Protein 1W2L (pdb70)

Secondary structure (DSSP, 8-state):
--HHHHHHHHHHHTSGGGT--SSS--SSS--STT-TT-EEEBTTS-EEE--HHHHHHHHHSTTSS-BTTS-S---GGGGG--HHHHHHHHHHHHT--

CATH classification: 1.10.760.10

InterPro domains:
  IPR001505 Copper centre Cu(A) [PS00078] (147-195)
  IPR002429 Cytochrome c oxidase subunit II-like C-terminal [PF00116] (126-196)
  IPR002429 Cytochrome c oxidase subunit II-like C-terminal [PS50857] (102-213)
  IPR008972 Cupredoxin [G3DSA:2.60.40.420] (101-215)
  IPR008972 Cupredoxin [SSF49503] (97-255)
  IPR009056 Cytochrome c-like domain [PF00034] (223-315)
  IPR009056 Cytochrome c-like domain [PS51007] (221-316)
  IPR011759 Cytochrome C oxidase subunit II, transmembrane domain [PF02790] (12-92)
  IPR011759 Cytochrome C oxidase subunit II, transmembrane domain [PS50999] (1-101)
  IPR014222 Cytochrome c oxidase, subunit II [TIGR02866] (17-212)
  IPR036257 Cytochrome C oxidase subunit II, transmembrane domain superfamily [G3DSA:1.10.287.90] (8-100)
  IPR036257 Cytochrome C oxidase subunit II, transmembrane domain superf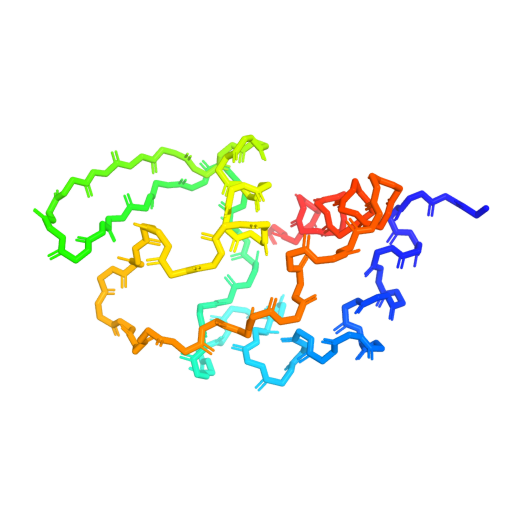amily [SSF81464] (11-98)
  IPR036909 Cytochrome c-like domain superfamily [G3DSA:1.10.760.10] (218-316)
  IPR036909 Cytochrome c-like domain superfamily [SSF46626] (222-315)
  IPR045187 Cytochrome c/quinol oxidase subunit II [PTHR22888] (11-217)

Solvent-accessible surface area: 5481 Å² total; per-residue (Å²): 92,93,71,32,95,22,0,23,123,6,20,149,126,75,44,16,105,61,40,26,11,73,102,47,50,142,78,77,8,26,19,16,108,28,20,73,53,34,92,44,43,1,117,104,50,78,84,30,77,0,61,80,109,23,4,86,41,32,18,35,101,34,33,62,102,17,24,100,61,40,73,91,89,70,56,84,74,24,60,100,17,54,111,128,44,1,39,0,7,4,47,17,6,59,110,25,121

Radius of gyration: 12.42 Å; Cα contacts (8 Å, |Δi|>4): 153; chains: 1; bounding box: 28×26×28 Å

Nearest PDB structures (foldseek):
  1w2l-assembly1_A  TM=1.010E+00  e=3.923E-21  Rhodothermus marinus
  3m97-assembly1_X  TM=7.793E-01  e=5.210E-05  Paracoccus denitrificans
  1ql3-assembly1_A  TM=7.850E-01  e=1.586E-04  Paracoccus denitrificans
  8gth-assembly5_F  TM=6.843E-01  e=1.568E-03  Roseiflexus castenholzii DSM 13941

Organism: Rhodothermus marinus (NCBI:txid29549)

Sequence (97 aa):
MPLAELGARLYREKACFSCHSIDGSRLVGPSFKGLYGSTRTFEDGTTAVADENYLRESILQPGAKVVQGYPNVMPASYASLSEREVAALIEFIKQQQ

Structure (mmCIF, N/CA/C/O backbone):
data_1W2L
#
_entry.id   1W2L
#
_cell.length_a   54.049
_cell.length_b   54.049
_cell.length_c   91.347
_cell.angle_alpha   90.00
_cell.angle_beta   90.00
_cell.angle_gamma   90.00
#
_symmetry.space_group_name_H-M   'P 41 21 2'
#
loop_
_entity.id
_entity.type
_entity.pdbx_description
1 polymer 'CYTOCHROME OXIDASE SUBUNIT II'
2 non-polymer 'HEME C'
3 non-polymer 2-AMINO-2-HYDROXYMETHYL-PROPANE-1,3-DIOL
4 non-polymer 'ACETATE ION'
5 water water
#
loop_
_atom_site.group_PDB
_atom_site.id
_atom_site.type_symbol
_atom_site.label_atom_id
_atom_site.label_alt_id
_atom_site.label_comp_id
_atom_site.label_asym_id
_atom_site.label_entity_id
_atom_site.label_seq_id
_atom_site.pdbx_PDB_ins_code
_atom_site.Cartn_x
_atom_site.Cartn_y
_atom_site.Cartn_z
_atom_site.occupancy
_atom_site.B_iso_or_equiv
_atom_site.auth_seq_id
_atom_site.auth_comp_id
_atom_site.auth_asym_id
_atom_site.auth_atom_id
_atom_site.pdbx_PDB_model_num
ATOM 1 N N . MET A 1 3 ? 13.218 26.341 19.666 1.00 48.23 3 MET A N 1
ATOM 2 C CA . MET A 1 3 ? 12.121 27.031 20.343 1.00 40.98 3 MET A CA 1
ATOM 3 C C . MET A 1 3 ? 12.038 26.542 21.802 1.00 31.67 3 MET A C 1
ATOM 4 O O . MET A 1 3 ? 12.137 25.335 21.992 1.00 33.43 3 MET A O 1
ATOM 9 N N . PRO A 1 4 ? 11.885 27.457 22.759 1.00 33.61 4 PRO A N 1
ATOM 10 C CA . PRO A 1 4 ? 11.736 27.102 24.175 1.00 30.66 4 PRO A CA 1
ATOM 11 C C . PRO A 1 4 ? 10.585 26.166 24.467 1.00 29.13 4 PRO A C 1
ATOM 12 O O . PRO A 1 4 ? 9.526 26.225 23.858 1.00 28.05 4 PRO A O 1
ATOM 16 N N . LEU A 1 5 ? 10.759 25.271 25.420 1.00 25.98 5 LEU A N 1
ATOM 17 C CA . LEU A 1 5 ? 9.791 24.200 25.620 1.00 22.21 5 LEU A CA 1
ATOM 18 C C . LEU A 1 5 ? 8.435 24.727 25.985 1.00 20.31 5 LEU A C 1
ATOM 19 O O . LEU A 1 5 ? 7.472 24.177 25.503 1.00 19.82 5 LEU A O 1
ATOM 24 N N . ALA A 1 6 ? 8.247 25.718 26.835 1.00 22.76 6 ALA A N 1
ATOM 25 C CA . ALA A 1 6 ? 6.928 26.189 27.225 1.00 22.61 6 ALA A CA 1
ATOM 26 C C . ALA A 1 6 ? 6.176 26.661 25.987 1.00 24.25 6 ALA A C 1
ATOM 27 O O . ALA A 1 6 ? 4.972 26.462 25.843 1.00 23.44 6 ALA A O 1
ATOM 29 N N . GLU A 1 7 ? 6.893 27.303 25.068 1.00 24.11 7 GLU A N 1
ATOM 30 C CA . GLU A 1 7 ? 6.285 27.898 23.884 1.00 24.87 7 GLU A CA 1
ATOM 31 C C . GLU A 1 7 ? 5.854 26.789 22.943 1.00 22.14 7 GLU A C 1
ATOM 32 O O . 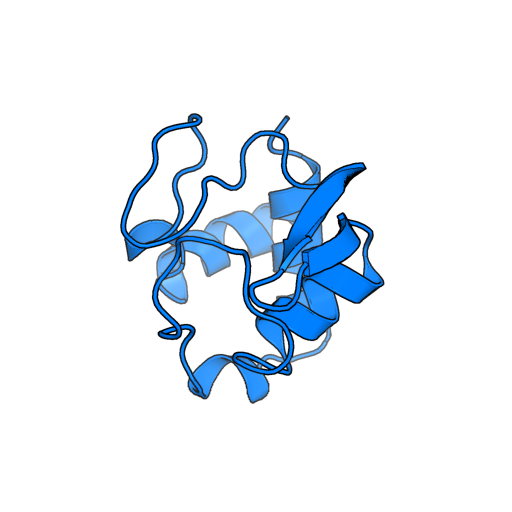GLU A 1 7 ? 4.765 26.781 22.340 1.00 21.58 7 GLU A O 1
ATOM 38 N N . LEU A 1 8 ? 6.749 25.797 22.779 1.00 20.53 8 LEU A N 1
ATOM 39 C CA . LEU A 1 8 ? 6.367 24.660 21.919 1.00 19.01 8 LEU A CA 1
ATOM 40 C C . LEU A 1 8 ? 5.189 23.946 22.578 1.00 15.83 8 LEU A C 1
ATOM 41 O O . LEU A 1 8 ? 4.275 23.489 21.894 1.00 16.24 8 LEU A O 1
ATOM 46 N N . GLY A 1 9 ? 5.175 23.849 23.900 1.00 16.26 9 GLY A N 1
ATOM 47 C CA . GLY A 1 9 ? 4.076 23.145 24.520 1.00 13.62 9 GLY A CA 1
ATOM 48 C C . GLY A 1 9 ? 2.739 23.831 24.347 1.00 14.02 9 GLY A C 1
ATOM 49 O O . GLY A 1 9 ? 1.718 23.181 24.173 1.00 14.11 9 GLY A O 1
ATOM 50 N N . ALA A 1 10 ? 2.762 25.162 24.312 1.00 16.63 10 ALA A N 1
ATOM 51 C CA . ALA A 1 10 ? 1.513 25.897 24.029 1.00 17.07 10 ALA A CA 1
ATOM 52 C C . ALA A 1 10 ? 1.007 25.604 22.623 1.00 15.31 10 ALA A C 1
ATOM 53 O O . ALA A 1 10 ? -0.199 25.447 22.347 1.00 16.67 10 ALA A O 1
ATOM 55 N N . ARG A 1 11 ? 1.961 25.509 21.67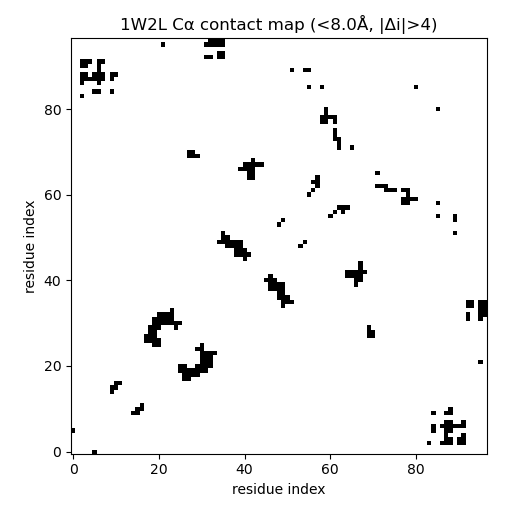1 1.00 16.42 11 ARG A N 1
ATOM 56 C CA . ARG A 1 11 ? 1.575 25.166 20.311 1.00 15.91 11 ARG A CA 1
ATOM 57 C C . ARG A 1 11 ? 1.012 23.747 20.222 1.00 15.34 11 ARG A C 1
ATOM 58 O O . ARG A 1 11 ? 0.037 23.515 19.531 1.00 15.50 11 ARG A O 1
ATOM 66 N N . LEU A 1 12 ? 1.630 22.792 20.900 1.00 13.76 12 LEU A N 1
ATOM 67 C CA . LEU A 1 12 ? 1.186 21.399 20.885 1.00 13.31 12 LEU A CA 1
ATOM 68 C C . LEU A 1 12 ? -0.156 21.257 21.602 1.00 11.19 12 LEU A C 1
ATOM 69 O O . LEU A 1 12 ? -0.944 20.413 21.181 1.00 12.14 12 LEU A O 1
ATOM 74 N N . TYR A 1 13 ? -0.393 22.042 22.637 1.00 11.54 13 TYR A N 1
ATOM 75 C CA . TYR A 1 13 ? -1.678 21.998 23.337 1.00 10.61 13 TYR A CA 1
ATOM 76 C C . TYR A 1 13 ? -2.824 22.208 22.352 1.00 10.55 13 TYR A C 1
ATOM 77 O O . TYR A 1 13 ? -3.905 21.629 22.475 1.00 10.75 13 TYR A O 1
ATOM 86 N N . ARG A 1 14 ? -2.563 23.101 21.374 1.00 11.36 14 ARG A N 1
ATOM 87 C CA . ARG A 1 14 ? -3.527 23.359 20.324 1.00 11.97 14 ARG A CA 1
ATOM 88 C C . ARG A 1 14 ? -3.454 22.276 19.256 1.00 11.84 14 ARG A C 1
ATOM 89 O O . ARG A 1 14 ? -4.422 21.548 18.948 1.00 12.42 14 ARG A O 1
ATOM 97 N N . GLU A 1 15 ? -2.286 22.095 18.634 1.00 12.94 15 GLU A N 1
ATOM 98 C CA . GLU A 1 15 ? -2.150 21.241 17.455 1.00 14.03 15 GLU A CA 1
ATOM 99 C C . GLU A 1 15 ? -2.487 19.787 17.710 1.00 13.41 15 GLU A C 1
ATOM 100 O O . GLU A 1 15 ? -2.997 19.107 16.778 1.00 14.56 15 GLU A O 1
ATOM 106 N N . LYS A 1 16 ? -2.184 19.285 18.886 1.00 12.01 16 LYS A N 1
ATOM 107 C CA . LYS A 1 16 ? -2.411 17.898 19.237 1.00 12.16 16 LYS A CA 1
ATOM 108 C C . LYS A 1 16 ? -3.799 17.658 19.877 1.00 11.99 16 LYS A C 1
ATOM 109 O O . LYS A 1 16 ? -4.063 16.569 20.324 1.00 14.58 16 LYS A O 1
ATOM 115 N N . ALA A 1 17 ? -4.632 18.673 19.886 1.00 11.45 17 ALA A N 1
ATOM 116 C CA . ALA A 1 17 ? -6.054 18.582 20.247 1.00 11.69 17 ALA A CA 1
ATOM 117 C C . ALA A 1 17 ? -6.317 18.560 21.746 1.00 8.99 17 ALA A C 1
ATOM 118 O O . ALA A 1 17 ? -7.457 18.377 22.123 1.00 9.76 17 ALA A O 1
ATOM 120 N N . CYS A 1 18 ? -5.305 18.758 22.583 1.00 9.22 18 CYS A N 1
ATOM 121 C CA . CYS A 1 18 ? -5.533 18.712 24.033 1.00 9.57 18 CYS A CA 1
ATOM 122 C C . CYS A 1 18 ? -6.615 19.700 24.455 1.00 9.37 18 CYS A C 1
ATOM 123 O O . CYS A 1 18 ? -7.400 19.408 25.330 1.00 9.17 18 CYS A O 1
ATOM 126 N N . PHE A 1 19 ? -6.615 20.858 23.792 1.00 9.53 19 PHE A N 1
ATOM 127 C CA . PHE A 1 19 ? -7.546 21.908 24.125 1.00 9.23 19 PHE A CA 1
ATOM 128 C C . PHE A 1 19 ? -8.991 21.438 24.087 1.00 8.78 19 PHE A C 1
ATOM 129 O O . PHE A 1 19 ? -9.873 22.065 24.673 1.00 11.39 19 PHE A O 1
ATOM 137 N N . SER A 1 20 ? -9.282 20.456 23.268 1.00 8.76 20 SER A N 1
ATOM 138 C CA . SER A 1 20 ? -10.644 20.036 23.033 1.00 9.67 20 SER A CA 1
ATOM 139 C C . SER A 1 20 ? -11.236 19.364 24.272 1.00 10.48 20 SER A C 1
ATOM 140 O O . SER A 1 20 ? -12.471 19.314 24.439 1.00 13.63 20 SER A O 1
ATOM 143 N N . CYS A 1 21 ? -10.402 18.821 25.123 1.00 8.96 21 CYS A N 1
ATOM 144 C CA . CYS A 1 21 ? -10.844 18.098 26.313 1.00 9.40 21 CYS A CA 1
ATOM 145 C C . CYS A 1 21 ? -10.318 18.699 27.611 1.00 8.65 21 CYS A C 1
ATOM 146 O O . CYS A 1 21 ? -10.818 18.324 28.659 1.00 10.56 21 CYS A O 1
ATOM 149 N N . HIS A 1 22 ? -9.313 19.575 27.533 1.00 10.46 22 HIS A N 1
ATOM 150 C CA . HIS A 1 22 ? -8.676 20.122 28.746 1.00 11.00 22 HIS A CA 1
ATOM 151 C C . HIS A 1 22 ? -8.575 21.634 28.639 1.00 12.23 22 HIS A C 1
ATOM 152 O O . HIS A 1 22 ? -7.876 22.137 27.728 1.00 13.63 22 HIS A O 1
ATOM 159 N N . SER A 1 23 ? -9.192 22.337 29.565 1.00 11.21 23 SER A N 1
ATOM 160 C CA . SER A 1 23 ? -9.126 23.773 29.662 1.00 11.90 23 SER A CA 1
ATOM 161 C C . SER A 1 23 ? -7.860 24.193 30.397 1.00 12.07 23 SER A C 1
ATOM 162 O O . SER A 1 23 ? -7.187 23.392 31.007 1.00 13.09 23 SER A O 1
ATOM 165 N N . ILE A 1 24 ? -7.594 25.503 30.327 1.00 13.36 24 ILE A N 1
ATOM 166 C CA . ILE A 1 24 ? -6.503 26.055 31.159 1.00 15.34 24 ILE A CA 1
ATOM 167 C C . ILE A 1 24 ? -7.048 27.092 32.112 1.00 17.40 24 ILE A C 1
ATOM 168 O O . ILE A 1 24 ? -6.285 27.791 32.806 1.00 21.89 24 ILE A O 1
ATOM 173 N N . ASP A 1 25 ? -8.376 27.210 32.241 1.00 19.10 25 ASP A N 1
ATOM 174 C CA . ASP A 1 25 ? -8.989 28.245 33.090 1.00 20.74 25 ASP A CA 1
ATOM 175 C C . ASP A 1 25 ? -9.797 27.703 34.275 1.00 21.79 25 ASP A C 1
ATOM 176 O O . ASP A 1 25 ? -10.545 28.413 34.939 1.00 24.05 25 ASP A O 1
ATOM 181 N N . GLY A 1 26 ? -9.625 26.414 34.561 1.00 20.13 26 GLY A N 1
ATOM 182 C CA . GLY A 1 26 ? -10.290 25.766 35.643 1.00 19.49 26 GLY A CA 1
ATOM 183 C C . GLY A 1 26 ? -11.583 25.094 35.329 1.00 18.70 26 GLY A C 1
ATOM 184 O O . GLY A 1 26 ? -12.073 24.336 36.160 1.00 22.94 26 GLY A O 1
ATOM 185 N N . SER A 1 27 ? -12.133 25.322 34.160 1.00 18.64 27 SER A N 1
ATOM 186 C CA . SER A 1 27 ? -13.396 24.724 33.744 1.00 18.67 27 SER A CA 1
ATOM 187 C C . SER A 1 27 ? -13.219 23.249 33.395 1.00 16.50 27 SER A C 1
ATOM 188 O O . SER A 1 27 ? -12.233 22.785 32.883 1.00 15.20 27 SER A O 1
ATOM 191 N N . ARG A 1 28 ? -14.208 22.448 33.723 1.00 17.41 28 ARG A N 1
ATOM 192 C CA . ARG A 1 28 ? -14.286 21.065 33.365 1.00 15.33 28 ARG A CA 1
ATOM 193 C C . ARG A 1 28 ? -14.861 20.900 31.974 1.00 14.46 28 ARG A C 1
ATOM 194 O O . ARG A 1 28 ? -15.924 21.411 31.655 1.00 21.07 28 ARG A O 1
ATOM 202 N N . LEU A 1 29 ? -14.180 20.182 31.108 1.00 12.95 29 LEU A N 1
ATOM 203 C CA . LEU A 1 29 ? -14.647 19.863 29.768 1.00 12.70 29 LEU A CA 1
ATOM 204 C C . LEU A 1 29 ? -14.832 18.343 29.779 1.00 13.23 29 LEU A C 1
ATOM 205 O O . LEU A 1 29 ? -15.161 17.758 30.821 1.00 13.87 29 LEU A O 1
ATOM 210 N N . VAL A 1 30 ? -14.547 17.608 28.748 1.00 13.33 30 VAL A N 1
ATOM 211 C CA . VAL A 1 30 ? -14.550 16.162 28.814 1.00 11.85 30 VAL A CA 1
ATOM 212 C C . VAL A 1 30 ? -13.564 15.677 29.855 1.00 9.58 30 VAL A C 1
ATOM 213 O O . VAL A 1 30 ? -13.830 14.757 30.611 1.00 11.28 30 VAL A O 1
ATOM 217 N N . GLY A 1 31 ? -12.393 16.271 29.884 1.00 10.99 31 GLY A N 1
ATOM 218 C CA . GLY A 1 31 ? -11.357 15.974 30.852 1.00 9.90 31 GLY A CA 1
ATOM 219 C C . GLY A 1 31 ? -11.171 17.117 31.862 1.00 9.64 31 GLY A C 1
ATOM 220 O O . GLY A 1 31 ? -11.802 18.182 31.766 1.00 10.96 31 GLY A O 1
ATOM 221 N N . PRO A 1 32 ? -10.327 16.848 32.825 1.00 9.81 32 PRO A N 1
ATOM 222 C CA . PRO A 1 32 ? -10.034 17.837 33.887 1.00 10.27 32 PRO A CA 1
ATOM 223 C C . PRO A 1 32 ? -9.216 19.002 33.370 1.00 10.55 32 PRO A C 1
ATOM 224 O O . PRO A 1 32 ? -8.423 18.908 32.453 1.00 11.04 32 PRO A O 1
ATOM 228 N N . SER A 1 33 ? -9.388 20.146 34.047 1.00 12.57 33 SER A N 1
ATOM 229 C CA . SER A 1 33 ? -8.592 21.291 33.649 1.00 12.38 33 SER A CA 1
ATOM 230 C C . SER A 1 33 ? -7.127 21.081 33.988 1.00 11.98 33 SER A C 1
ATOM 231 O O . SER A 1 33 ? -6.769 20.436 34.981 1.00 13.46 33 SER A O 1
ATOM 234 N N . PHE A 1 34 ? -6.247 21.685 33.178 1.00 11.32 34 PHE A N 1
ATOM 235 C CA . PHE A 1 34 ? -4.825 21.722 33.493 1.00 11.21 34 PHE A CA 1
ATOM 236 C C . PHE A 1 34 ? -4.440 22.778 34.503 1.00 12.74 34 PHE A C 1
ATOM 237 O O . PHE A 1 34 ? -3.382 22.742 35.077 1.00 14.36 34 PHE A O 1
ATOM 245 N N . LYS A 1 35 ? -5.199 23.782 34.767 1.00 15.77 35 LYS A N 1
ATOM 246 C CA . LYS A 1 35 ? -5.014 24.791 35.784 1.00 15.00 35 LYS A CA 1
ATOM 247 C C . LYS A 1 35 ? -4.909 24.161 37.159 1.00 16.86 35 LYS A C 1
ATOM 248 O O . LYS A 1 35 ? -5.809 23.542 37.700 1.00 18.63 35 LYS A O 1
ATOM 254 N N . GLY A 1 36 ? -3.700 24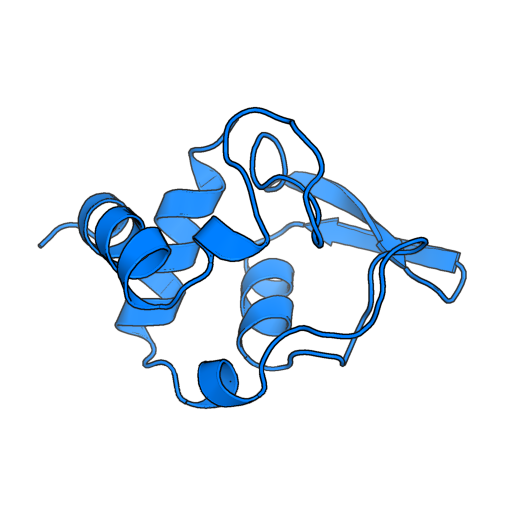.353 37.748 1.00 18.42 36 GLY A N 1
ATOM 255 C CA . GLY A 1 36 ? -3.456 23.821 39.061 1.00 19.44 36 GLY A CA 1
ATOM 256 C C . GLY A 1 36 ? -3.130 22.329 39.098 1.00 16.31 36 GLY A C 1
ATOM 257 O O . GLY A 1 36 ? -2.997 21.722 40.183 1.00 20.67 36 GLY A O 1
ATOM 258 N N . LEU A 1 37 ? -3.034 21.666 37.944 1.00 14.91 37 LEU A N 1
ATOM 259 C CA . LEU A 1 37 ? -2.842 20.243 37.911 1.00 12.90 37 LEU A CA 1
ATOM 260 C C . LEU A 1 37 ? -1.501 19.814 38.497 1.00 12.37 37 LEU A C 1
ATOM 261 O O . LEU A 1 37 ? -1.398 18.961 39.373 1.00 13.89 37 LEU A O 1
ATOM 266 N N . TYR A 1 38 ? -0.393 20.388 38.010 1.00 12.85 38 TYR A N 1
ATOM 267 C CA . TYR A 1 38 ? 0.923 20.004 38.469 1.00 12.45 38 TYR A CA 1
ATOM 268 C C . TYR A 1 38 ? 1.088 20.316 39.943 1.00 13.25 38 TYR A C 1
ATOM 269 O O . TYR A 1 38 ? 0.916 21.465 40.345 1.00 15.21 38 TYR A O 1
ATOM 278 N N . GLY A 1 39 ? 1.445 19.283 40.686 1.00 13.46 39 GLY A N 1
ATOM 279 C CA . GLY A 1 39 ? 1.600 19.358 42.127 1.00 17.39 39 GLY A CA 1
ATOM 280 C C . GLY A 1 39 ? 0.339 19.147 42.923 1.00 16.30 39 GLY A C 1
ATOM 281 O O . GLY A 1 39 ? 0.441 19.184 44.147 1.00 20.20 39 GLY A O 1
ATOM 282 N N . SER A 1 40 ? -0.785 18.854 42.278 1.00 17.13 40 SER A N 1
ATOM 283 C CA . SER A 1 40 ? -2.035 18.536 42.955 1.00 18.99 40 SER A CA 1
ATOM 284 C C . SER A 1 40 ? -2.144 17.063 43.276 1.00 18.31 40 SER A C 1
ATOM 285 O O . SER A 1 40 ? -1.427 16.263 42.680 1.00 22.41 40 SER A O 1
ATOM 288 N N . THR A 1 41 ? -2.983 16.626 44.186 1.00 21.50 41 THR A N 1
ATOM 289 C CA . THR A 1 41 ? -3.248 15.210 44.455 1.00 21.39 41 THR A CA 1
ATOM 290 C C . THR A 1 41 ? -4.389 14.719 43.557 1.00 19.54 41 THR A C 1
ATOM 291 O O . THR A 1 41 ? -5.365 15.441 43.406 1.00 22.19 41 THR A O 1
ATOM 295 N N . ARG A 1 42 ? -4.229 13.563 42.941 1.00 17.80 42 ARG A N 1
ATOM 296 C CA . ARG A 1 42 ? -5.207 12.913 42.102 1.00 16.02 42 ARG A CA 1
ATOM 297 C C . ARG A 1 42 ? -5.763 11.656 42.772 1.00 17.75 42 ARG A C 1
ATOM 298 O O . ARG A 1 42 ? -5.003 10.899 43.363 1.00 20.67 42 ARG A O 1
ATOM 306 N N . THR A 1 43 ? -7.048 11.436 42.598 1.00 17.31 43 THR A N 1
ATOM 307 C CA . THR A 1 43 ? -7.690 10.195 43.029 1.00 19.55 43 THR A CA 1
ATOM 308 C C . THR A 1 43 ? -8.142 9.425 41.800 1.00 16.63 43 THR A C 1
ATOM 309 O O . THR A 1 43 ? -8.799 10.037 40.934 1.00 18.54 43 THR A O 1
ATOM 313 N N . PHE A 1 44 ? -7.841 8.153 41.720 1.00 18.25 44 PHE A N 1
ATOM 314 C CA . PHE A 1 44 ? -8.191 7.340 40.563 1.00 18.12 44 PHE A CA 1
ATOM 315 C C . PHE A 1 44 ? -9.432 6.518 40.769 1.00 16.92 44 PHE A C 1
ATOM 316 O O . PHE A 1 44 ? -9.983 6.412 41.856 1.00 18.42 44 PHE A O 1
ATOM 324 N N . GLU A 1 45 ? -9.889 5.873 39.678 1.00 19.90 45 GLU A N 1
ATOM 325 C CA . GLU A 1 45 ? -11.158 5.172 39.710 1.00 22.48 45 GLU A CA 1
ATOM 326 C C . GLU A 1 45 ? -11.119 4.057 40.778 1.00 25.24 45 GLU A C 1
ATOM 327 O O . GLU A 1 45 ? -12.197 3.732 41.236 1.00 30.78 45 GLU A O 1
ATOM 333 N N . ASP A 1 46 ? -9.950 3.542 41.099 1.00 26.85 46 ASP A N 1
ATOM 334 C CA . ASP A 1 46 ? -9.799 2.497 42.110 1.00 30.70 46 ASP A CA 1
ATOM 335 C C . ASP A 1 46 ? -9.636 3.017 43.531 1.00 30.46 46 ASP A C 1
ATOM 336 O O . ASP A 1 46 ? -9.481 2.196 44.438 1.00 36.94 46 ASP A O 1
ATOM 341 N N . GLY A 1 47 ? -9.675 4.320 43.751 1.00 28.19 47 GLY A N 1
ATOM 342 C CA . GLY A 1 47 ? -9.628 4.879 45.077 1.00 31.66 47 GLY A CA 1
ATOM 343 C C . GLY A 1 47 ? -8.212 5.201 45.527 1.00 32.29 47 GLY A C 1
ATOM 344 O O . GLY A 1 47 ? -8.010 5.886 46.537 1.00 33.09 47 GLY A O 1
ATOM 345 N N . THR A 1 48 ? -7.216 4.755 44.746 1.00 29.34 48 THR A N 1
ATOM 346 C CA . THR A 1 48 ? -5.825 5.099 45.033 1.00 30.43 48 THR A CA 1
ATOM 347 C C . THR A 1 48 ? -5.593 6.563 44.665 1.00 26.07 48 THR A C 1
ATOM 348 O O . THR A 1 48 ? -6.381 7.148 43.957 1.00 24.48 48 THR A O 1
ATOM 352 N N . THR A 1 49 ? -4.517 7.128 45.160 1.00 31.47 49 THR A N 1
ATOM 353 C CA . THR A 1 49 ? -4.180 8.513 44.943 1.00 27.06 49 THR A CA 1
ATOM 354 C C . THR A 1 49 ? -2.707 8.624 44.602 1.00 29.56 49 THR A C 1
ATOM 355 O O . THR A 1 49 ? -1.907 7.738 44.923 1.00 34.56 49 THR A O 1
ATOM 359 N N . ALA A 1 50 ? -2.380 9.735 44.002 1.00 27.12 50 ALA A N 1
ATOM 360 C CA . ALA A 1 50 ? -1.001 10.032 43.692 1.00 27.75 50 ALA A CA 1
ATOM 361 C C . ALA A 1 50 ? -0.872 11.527 43.475 1.00 21.11 50 ALA A C 1
ATOM 362 O O . ALA A 1 50 ? -1.821 12.187 43.055 1.00 21.32 50 ALA A O 1
ATOM 364 N N . VAL A 1 51 ? 0.329 12.027 43.648 1.00 20.94 51 VAL A N 1
ATOM 365 C CA . VAL A 1 51 ? 0.579 13.414 43.280 1.00 18.35 51 VAL A CA 1
ATOM 366 C C . VAL A 1 51 ? 0.909 13.532 41.821 1.00 14.17 51 VAL A C 1
ATOM 367 O O . VAL A 1 51 ? 1.513 12.656 41.192 1.00 13.93 51 VAL A O 1
ATOM 371 N N . ALA A 1 52 ? 0.425 14.620 41.216 1.00 14.37 52 ALA A N 1
ATOM 372 C CA . ALA A 1 52 ? 0.691 14.915 39.825 1.00 11.52 52 ALA A CA 1
ATOM 373 C C . ALA A 1 52 ? 2.063 15.552 39.646 1.00 11.07 52 ALA A C 1
ATOM 374 O O . ALA A 1 52 ? 2.218 16.757 39.485 1.00 13.81 52 ALA A O 1
ATOM 376 N N . ASP A 1 53 ? 3.061 14.690 39.656 1.00 10.66 53 ASP A N 1
ATOM 377 C CA . ASP A 1 53 ? 4.458 15.047 39.392 1.00 10.55 53 ASP A CA 1
ATOM 378 C C . ASP A 1 53 ? 4.774 14.795 37.907 1.00 9.88 53 ASP A C 1
ATOM 379 O O . ASP A 1 53 ? 3.915 14.450 37.113 1.00 10.42 53 ASP A O 1
ATOM 384 N N . GLU A 1 54 ? 6.026 15.064 37.549 1.00 10.77 54 GLU A N 1
ATOM 385 C CA . GLU A 1 54 ? 6.418 14.947 36.153 1.00 11.44 54 GLU A CA 1
ATOM 386 C C . GLU A 1 54 ? 6.158 13.563 35.602 1.00 10.47 54 GLU A C 1
ATOM 387 O O . GLU A 1 54 ? 5.652 13.391 34.480 1.00 11.78 54 GLU A O 1
ATOM 393 N N . ASN A 1 55 ? 6.523 12.525 36.395 1.00 9.73 55 ASN A N 1
ATOM 394 C CA . ASN A 1 55 ? 6.282 11.161 35.960 1.00 10.39 55 ASN A CA 1
ATOM 395 C C . ASN A 1 55 ? 4.813 10.863 35.753 1.00 9.46 55 ASN A C 1
ATOM 396 O O . ASN A 1 55 ? 4.427 10.139 34.811 1.00 10.96 55 ASN A O 1
ATOM 401 N N . TYR A 1 56 ? 3.949 11.373 36.621 1.00 9.82 56 TYR A N 1
ATOM 402 C CA . TYR A 1 56 ? 2.526 11.159 36.418 1.00 9.73 56 TYR A CA 1
ATOM 403 C C . TYR A 1 56 ? 2.029 11.808 35.142 1.00 9.53 56 TYR A C 1
ATOM 404 O O . TYR A 1 56 ? 1.211 11.232 34.424 1.00 10.42 56 TYR A O 1
ATOM 413 N N . LEU A 1 57 ? 2.476 13.015 34.860 1.00 9.87 57 LEU A N 1
ATOM 414 C CA . LEU A 1 57 ? 2.065 13.684 33.635 1.00 10.50 57 LEU A CA 1
ATOM 415 C C . LEU A 1 57 ? 2.547 12.896 32.422 1.00 10.45 57 LEU A C 1
ATOM 416 O O . LEU A 1 57 ? 1.819 12.706 31.457 1.00 11.77 57 LEU A O 1
ATOM 421 N N . ARG A 1 58 ? 3.789 12.431 32.461 1.00 11.09 58 ARG A N 1
ATOM 422 C CA . ARG A 1 58 ? 4.381 11.663 31.372 1.00 13.30 58 ARG A CA 1
ATOM 423 C C . ARG A 1 58 ? 3.576 10.390 31.158 1.00 13.01 58 ARG A C 1
ATOM 424 O O . ARG A 1 58 ? 3.249 10.043 30.000 1.00 14.15 58 ARG A O 1
ATOM 432 N N . GLU A 1 59 ? 3.284 9.679 32.214 1.00 12.30 59 GLU A N 1
ATOM 433 C CA . GLU A 1 59 ? 2.551 8.412 32.178 1.00 13.95 59 GLU A CA 1
ATOM 434 C C . GLU A 1 59 ? 1.137 8.654 31.619 1.00 12.47 59 GLU A C 1
ATOM 435 O O . GLU A 1 59 ? 0.581 7.884 30.852 1.00 13.11 59 GLU A O 1
ATOM 441 N N . SER A 1 60 ? 0.512 9.749 32.026 1.00 11.10 60 SER A N 1
ATOM 442 C CA . SER A 1 60 ? -0.820 10.086 31.593 1.00 10.53 60 SER A CA 1
ATOM 443 C C . SER A 1 60 ? -0.878 10.320 30.073 1.00 11.10 60 SER A C 1
ATOM 444 O O . SER A 1 60 ? -1.888 9.939 29.441 1.00 13.31 60 SER A O 1
ATOM 447 N N . ILE A 1 61 ? 0.158 10.885 29.522 1.00 10.88 61 ILE A N 1
ATOM 448 C CA . ILE A 1 61 ? 0.215 11.210 28.099 1.00 11.46 61 ILE A CA 1
ATOM 449 C C . ILE A 1 61 ? 0.645 10.005 27.280 1.00 12.68 61 ILE A C 1
ATOM 450 O O . ILE A 1 61 ? 0.040 9.695 26.241 1.00 15.09 61 ILE A O 1
ATOM 455 N N . LEU A 1 62 ? 1.688 9.311 27.699 1.00 12.99 62 LEU A N 1
ATOM 456 C CA . LEU A 1 62 ? 2.307 8.209 26.985 1.00 13.55 62 LEU A CA 1
ATOM 457 C C . LEU A 1 62 ? 1.738 6.852 27.245 1.00 14.30 62 LEU A C 1
ATOM 458 O O . LEU A 1 62 ? 1.891 5.962 26.389 1.00 19.40 62 LEU A O 1
ATOM 463 N N . GLN A 1 63 ? 1.039 6.711 28.347 1.00 13.56 63 GLN A N 1
ATOM 464 C CA . GLN A 1 63 ? 0.337 5.484 28.685 1.00 15.83 63 GLN A CA 1
ATOM 465 C C . GLN A 1 63 ? -1.106 5.841 28.989 1.00 18.30 63 GLN A C 1
ATOM 466 O O . GLN A 1 63 ? -1.575 5.515 30.063 1.00 21.66 63 GLN A O 1
ATOM 472 N N . PRO A 1 64 ? -1.826 6.405 27.993 1.00 21.05 64 PRO A N 1
ATOM 473 C CA . PRO A 1 64 ? -3.210 6.814 28.199 1.00 24.31 64 PRO A CA 1
ATOM 474 C C . PRO A 1 64 ? -4.036 5.592 28.587 1.00 25.00 64 PRO A C 1
ATOM 475 O O . PRO A 1 64 ? -3.821 4.502 28.057 1.00 24.31 64 PRO A O 1
ATOM 479 N N . GLY A 1 65 ? -4.947 5.822 29.519 1.00 28.07 65 GLY A N 1
ATOM 480 C CA . GLY A 1 65 ? -5.867 4.794 29.936 1.00 34.33 65 GLY A CA 1
ATOM 481 C C . GLY A 1 65 ? -5.243 3.945 31.030 1.00 33.61 65 GLY A C 1
ATOM 482 O O . GLY A 1 65 ? -6.011 3.200 31.624 1.00 40.74 65 GLY A O 1
ATOM 483 N N . ALA A 1 66 ? -3.942 4.017 31.321 1.00 32.85 66 ALA A N 1
ATOM 484 C CA . ALA A 1 66 ? -3.399 3.173 32.404 1.00 34.45 66 ALA A CA 1
ATOM 485 C C . ALA A 1 66 ? -3.847 3.533 33.814 1.00 31.84 66 ALA A C 1
ATOM 486 O O . ALA A 1 66 ? -4.142 2.611 34.586 1.00 41.95 66 ALA A O 1
ATOM 488 N N . LYS A 1 67 ? -3.925 4.787 34.262 1.00 27.78 67 LYS A N 1
ATOM 489 C CA . LYS A 1 67 ? -4.519 5.158 35.549 1.00 24.13 67 LYS A CA 1
ATOM 490 C C . LYS A 1 67 ? -5.554 6.254 35.208 1.00 20.23 67 LYS A C 1
ATOM 491 O O . LYS A 1 67 ? -5.151 7.208 34.493 1.00 22.20 67 LYS A O 1
ATOM 497 N N . VAL A 1 68 ? -6.763 6.144 35.621 1.00 17.24 68 VAL A N 1
ATOM 498 C CA . VAL A 1 68 ? -7.829 7.061 35.214 1.00 14.93 68 VAL A CA 1
ATOM 499 C C . VAL A 1 68 ? -8.375 7.845 36.393 1.00 14.40 68 VAL A C 1
ATOM 500 O O . VAL A 1 68 ? -8.816 7.242 37.376 1.00 16.70 68 VAL A O 1
ATOM 504 N N . VAL A 1 69 ? -8.405 9.169 36.281 1.00 12.11 69 VAL A N 1
ATOM 505 C CA . VAL A 1 69 ? -8.946 10.028 37.349 1.00 13.42 69 VAL A CA 1
ATOM 506 C C . VAL A 1 69 ? -10.398 9.674 37.616 1.00 14.02 69 VAL A C 1
ATOM 507 O O . VAL A 1 69 ? -11.218 9.520 36.700 1.00 14.80 69 VAL A O 1
ATOM 511 N N . GLN A 1 70 ? -10.744 9.546 38.896 1.00 15.41 70 GLN A N 1
ATOM 512 C CA . GLN A 1 70 ? -12.142 9.195 39.233 1.00 17.37 70 GLN A CA 1
ATOM 513 C C . GLN A 1 70 ? -13.097 10.236 38.677 1.00 17.59 70 GLN A C 1
ATOM 514 O O . GLN A 1 70 ? -12.907 11.453 38.695 1.00 18.09 70 GLN A O 1
ATOM 520 N N . GLY A 1 71 ? -14.230 9.722 38.221 1.00 16.72 71 GLY A N 1
ATOM 521 C CA . GLY A 1 71 ? -15.339 10.527 37.769 1.00 16.14 71 GLY A CA 1
ATOM 522 C C . GLY A 1 71 ? -15.156 11.120 36.395 1.00 15.25 71 GLY A C 1
ATOM 523 O O . GLY A 1 71 ? -15.923 12.019 36.026 1.00 16.50 71 GLY A O 1
ATOM 524 N N . TYR A 1 72 ? -14.240 10.586 35.628 1.00 14.16 72 TYR A N 1
ATOM 525 C CA . TYR A 1 72 ? -14.044 10.925 34.216 1.00 12.96 72 TYR A CA 1
ATOM 526 C C . TYR A 1 72 ? -14.152 9.703 33.349 1.00 13.49 72 TYR A C 1
ATOM 527 O O . TYR A 1 72 ? -13.772 8.595 33.740 1.00 16.60 72 TYR A O 1
ATOM 536 N N . PRO A 1 73 ? -14.573 9.875 32.090 1.00 12.35 73 PRO A N 1
ATOM 537 C CA . PRO A 1 73 ? -14.564 8.759 31.147 1.00 13.31 73 PRO A CA 1
ATOM 538 C C . PRO A 1 73 ? -13.151 8.442 30.676 1.00 11.76 73 PRO A C 1
ATOM 539 O O . PRO A 1 73 ? -12.297 9.316 30.598 1.00 12.44 73 PRO A O 1
ATOM 543 N N . ASN A 1 74 ? -12.921 7.180 30.324 1.00 12.87 74 ASN A N 1
ATOM 544 C CA . ASN A 1 74 ? -11.614 6.709 29.902 1.00 11.08 74 ASN A CA 1
ATOM 545 C C . ASN A 1 74 ? -11.435 6.858 28.405 1.00 11.26 74 ASN A C 1
ATOM 546 O O . ASN A 1 74 ? -11.575 5.931 27.657 1.00 14.11 74 ASN A O 1
ATOM 551 N N . VAL A 1 75 ? -11.195 8.102 27.980 1.00 9.87 75 VAL A N 1
ATOM 552 C CA . VAL A 1 75 ? -11.186 8.446 26.567 1.00 9.80 75 VAL A CA 1
ATOM 553 C C . VAL A 1 75 ? -9.907 9.142 26.132 1.00 9.49 75 VAL A C 1
ATOM 554 O O . VAL A 1 75 ? -9.861 9.618 25.010 1.00 11.53 75 VAL A O 1
ATOM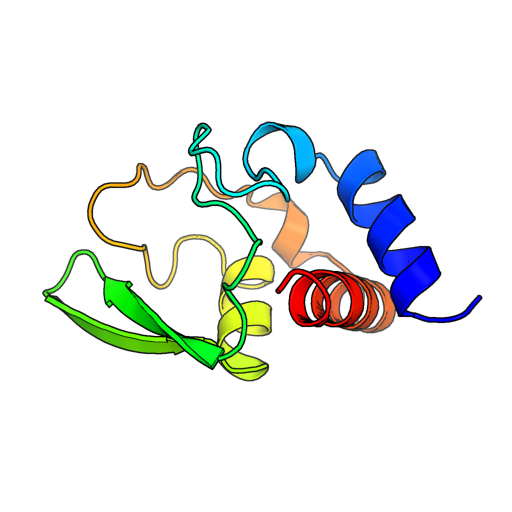 558 N N . MET A 1 76 ? -8.823 9.132 26.905 1.00 9.95 76 MET A N 1
ATOM 559 C CA . MET A 1 76 ? -7.555 9.714 26.441 1.00 10.17 76 MET A CA 1
ATOM 560 C C . MET A 1 76 ? -7.131 9.038 25.140 1.00 9.17 76 MET A C 1
ATOM 561 O O . MET A 1 76 ? -7.035 7.804 25.092 1.00 9.85 76 MET A O 1
ATOM 566 N N . PRO A 1 77 ? -6.789 9.792 24.097 1.00 9.36 77 PRO A N 1
ATOM 567 C CA . PRO A 1 77 ? -6.357 9.218 22.820 1.00 9.00 77 PRO A CA 1
ATOM 568 C C . PRO A 1 77 ? -5.150 8.333 22.862 1.00 9.51 77 PRO A C 1
ATOM 569 O O . PRO A 1 77 ? -4.179 8.593 23.529 1.00 11.28 77 PRO A O 1
ATOM 573 N N . ALA A 1 78 ? -5.214 7.287 22.024 1.00 10.16 78 ALA A N 1
ATOM 574 C CA . ALA A 1 78 ? -4.114 6.387 21.776 1.00 11.24 78 ALA A CA 1
ATOM 575 C C . ALA A 1 78 ? -2.921 7.046 21.089 1.00 11.46 78 ALA A C 1
ATOM 576 O O . ALA A 1 78 ? -1.786 6.648 21.276 1.00 13.09 78 ALA A O 1
ATOM 578 N N . SER A 1 79 ? -3.205 8.052 20.274 1.00 10.77 79 SER A N 1
ATOM 579 C CA . SER A 1 79 ? -2.171 8.574 19.413 1.00 11.72 79 SER A CA 1
ATOM 580 C C . SER A 1 79 ? -1.005 9.226 20.158 1.00 12.43 79 SER A C 1
ATOM 581 O O . SER A 1 79 ? 0.087 9.306 19.604 1.00 15.94 79 SER A O 1
ATOM 584 N N . TYR A 1 80 ? -1.221 9.662 21.375 1.00 11.89 80 TYR A N 1
ATOM 585 C CA . TYR A 1 80 ? -0.163 10.356 22.090 1.00 13.26 80 TYR A CA 1
ATOM 586 C C . TYR A 1 80 ? 0.969 9.424 22.524 1.00 14.73 80 TYR A C 1
ATOM 587 O O . TYR A 1 80 ? 2.038 9.922 22.906 1.00 14.82 80 TYR A O 1
ATOM 596 N N . ALA A 1 81 ? 0.759 8.108 22.509 1.00 15.89 81 ALA A N 1
ATOM 597 C CA . ALA A 1 81 ? 1.818 7.183 22.848 1.00 17.96 81 ALA A CA 1
ATOM 598 C C . ALA A 1 81 ? 3.004 7.343 21.910 1.00 19.68 81 ALA A C 1
ATOM 599 O O . ALA A 1 81 ? 4.087 6.902 22.324 1.00 22.93 81 ALA A O 1
ATOM 601 N N . SER A 1 82 ? 2.810 7.917 20.742 1.00 20.89 82 SER A N 1
ATOM 602 C CA . SER A 1 82 ? 3.788 8.199 19.713 1.00 26.43 82 SER A CA 1
ATOM 603 C C . SER A 1 82 ? 4.472 9.544 19.826 1.00 23.96 82 SER A C 1
ATOM 604 O O . SER A 1 82 ? 5.426 9.824 19.081 1.00 32.87 82 SER A O 1
ATOM 607 N N . LEU A 1 83 ? 4.131 10.397 20.799 1.00 21.25 83 LEU A N 1
ATOM 608 C CA . LEU A 1 83 ? 4.815 11.677 20.917 1.00 20.46 83 LEU A CA 1
ATOM 609 C C . LEU A 1 83 ? 6.299 11.498 21.231 1.00 21.65 83 LEU A C 1
ATOM 610 O O . LEU A 1 83 ? 6.705 10.623 22.002 1.00 20.96 83 LEU A O 1
ATOM 615 N N . SER A 1 84 ? 7.098 12.383 20.652 1.00 22.29 84 SER A N 1
ATOM 616 C CA . SER A 1 84 ? 8.541 12.375 20.864 1.00 21.70 84 SER A CA 1
ATOM 617 C C . SER A 1 84 ? 8.920 12.894 22.258 1.00 20.48 84 SER A C 1
ATOM 618 O O . SER A 1 84 ? 8.112 13.523 22.932 1.00 19.36 84 SER A O 1
ATOM 621 N N . GLU A 1 85 ? 10.162 12.625 22.689 1.00 22.15 85 GLU A N 1
ATOM 622 C CA . GLU A 1 85 ? 10.612 13.079 23.991 1.00 21.17 85 GLU A CA 1
ATOM 623 C C . GLU A 1 85 ? 10.527 14.609 24.109 1.00 20.03 85 GLU A C 1
ATOM 624 O O . GLU A 1 85 ? 10.139 15.116 25.163 1.00 18.27 85 GLU A O 1
ATOM 630 N N . ARG A 1 86 ? 10.865 15.333 23.057 1.00 20.11 86 ARG A N 1
ATOM 631 C CA . ARG A 1 86 ? 10.814 16.816 23.102 1.00 20.29 86 ARG A CA 1
ATOM 632 C C . ARG A 1 86 ? 9.374 17.262 23.255 1.00 17.91 86 ARG A C 1
ATOM 633 O O . ARG A 1 86 ? 9.083 18.161 24.015 1.00 17.29 86 ARG A O 1
ATOM 641 N N . GLU A 1 87 ? 8.462 16.638 22.504 1.00 17.66 87 GLU A N 1
ATOM 642 C CA . GLU A 1 87 ? 7.052 17.038 22.557 1.00 15.57 87 GLU A CA 1
ATOM 643 C C . GLU A 1 87 ? 6.477 16.762 23.926 1.00 14.79 87 GLU A C 1
ATOM 644 O O . GLU A 1 87 ? 5.725 17.579 24.427 1.00 13.19 87 GLU A O 1
ATOM 650 N N . VAL A 1 88 ? 6.790 15.618 24.539 1.00 14.42 88 VAL A N 1
ATOM 651 C CA . VAL A 1 88 ? 6.265 15.342 25.884 1.00 13.62 88 VAL A CA 1
ATOM 652 C C . VAL A 1 88 ? 6.813 16.376 26.861 1.00 12.88 88 VAL A C 1
ATOM 653 O O . VAL A 1 88 ? 6.081 16.901 27.702 1.00 12.90 88 VAL A O 1
ATOM 657 N N . ALA A 1 89 ? 8.120 16.628 26.784 1.00 14.19 89 ALA A N 1
ATOM 658 C CA . ALA A 1 89 ? 8.725 17.582 27.686 1.00 14.87 89 ALA A CA 1
ATOM 659 C C . ALA A 1 89 ? 8.067 18.962 27.543 1.00 12.99 89 ALA A C 1
ATOM 660 O O . ALA A 1 89 ? 7.840 19.671 28.547 1.00 14.80 89 ALA A O 1
ATOM 662 N N . ALA A 1 90 ? 7.780 19.359 26.316 1.00 13.87 90 ALA A N 1
ATOM 663 C CA . ALA A 1 90 ? 7.160 20.647 26.031 1.00 13.63 90 ALA A CA 1
ATOM 664 C C . ALA A 1 90 ? 5.756 20.734 26.583 1.00 12.51 90 ALA A C 1
ATOM 665 O O . ALA A 1 90 ? 5.397 21.705 27.232 1.00 13.05 90 ALA A O 1
ATOM 667 N N . LEU A 1 91 ? 4.965 19.704 26.364 1.00 11.92 91 LEU A N 1
ATOM 668 C CA . LEU A 1 91 ? 3.615 19.682 26.914 1.00 11.54 91 LEU A CA 1
ATOM 669 C C . LEU A 1 91 ? 3.659 19.788 28.422 1.00 11.58 91 LEU A C 1
ATOM 670 O O . LEU A 1 91 ? 2.856 20.459 29.039 1.00 12.62 91 LEU A O 1
ATOM 675 N N . ILE A 1 92 ? 4.576 19.058 29.055 1.00 11.67 92 ILE A N 1
ATOM 676 C CA . ILE A 1 92 ? 4.671 19.116 30.522 1.00 13.20 92 ILE A CA 1
ATOM 677 C C . ILE A 1 92 ? 5.094 20.494 31.003 1.00 13.67 92 ILE A C 1
ATOM 678 O O . ILE A 1 92 ? 4.551 20.967 32.005 1.00 14.31 92 ILE A O 1
ATOM 683 N N . GLU A 1 93 ? 6.046 21.125 30.308 1.00 14.09 93 GLU A N 1
ATOM 684 C CA . GLU A 1 93 ? 6.432 22.479 30.702 1.00 15.85 93 GLU A CA 1
ATOM 685 C C . GLU A 1 93 ? 5.234 23.432 30.638 1.00 15.04 93 GLU A C 1
ATOM 686 O O . GLU A 1 93 ? 4.999 24.256 31.528 1.00 18.52 93 GLU A O 1
ATOM 692 N N . PHE A 1 94 ? 4.452 23.295 29.571 1.00 14.76 94 PHE A N 1
ATOM 693 C CA . PHE A 1 94 ? 3.249 24.121 29.441 1.00 14.82 94 PHE A CA 1
ATOM 694 C C . PHE A 1 94 ? 2.263 23.822 30.565 1.00 13.90 94 PHE A C 1
ATOM 695 O O . PHE A 1 94 ? 1.728 24.733 31.208 1.00 16.06 94 PHE A O 1
ATOM 703 N N . ILE A 1 95 ? 2.032 22.544 30.861 1.00 13.41 95 ILE A N 1
ATOM 704 C CA . ILE A 1 95 ? 1.106 22.199 31.969 1.00 13.35 95 ILE A CA 1
ATOM 705 C C . ILE A 1 95 ? 1.598 22.754 33.290 1.00 14.92 95 ILE A C 1
ATOM 706 O O . ILE A 1 95 ? 0.761 23.281 34.038 1.00 17.13 95 ILE A O 1
ATOM 711 N N . LYS A 1 96 ? 2.880 22.625 33.586 1.0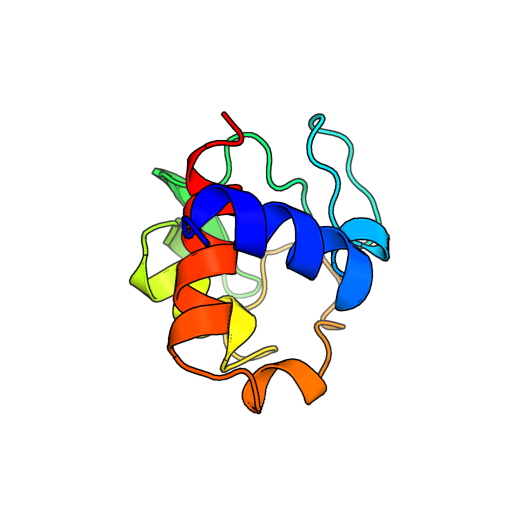0 16.27 96 LYS A N 1
ATOM 712 C CA . LYS A 1 96 ? 3.372 23.019 34.909 1.00 18.22 96 LYS A CA 1
ATOM 713 C C . LYS A 1 96 ? 3.124 24.469 35.201 1.00 22.25 96 LYS A C 1
ATOM 714 O O . LYS A 1 96 ? 3.011 24.836 36.373 1.00 25.02 96 LYS A O 1
ATOM 720 N N . GLN A 1 97 ? 3.103 25.284 34.150 1.00 22.32 97 GLN A N 1
ATOM 721 C CA . GLN A 1 97 ? 2.875 26.701 34.398 1.00 29.73 97 GLN A CA 1
ATOM 722 C C . GLN A 1 97 ? 1.406 27.109 34.420 1.00 24.97 97 GLN A C 1
ATOM 723 O O . GLN A 1 97 ? 1.071 28.289 34.602 1.00 31.41 97 GLN A O 1
ATOM 729 N N . GLN A 1 98 ? 0.466 26.182 34.265 1.00 21.91 98 GLN A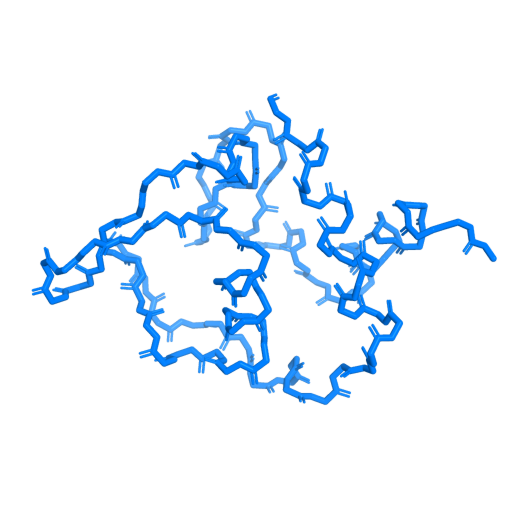 N 1
ATOM 730 C CA . GLN A 1 98 ? -0.953 26.530 34.418 1.00 21.59 98 GLN A CA 1
ATOM 731 C C . GLN A 1 98 ? -1.327 26.436 35.879 1.00 22.34 98 GLN A C 1
ATOM 732 O O . GLN A 1 98 ? -1.537 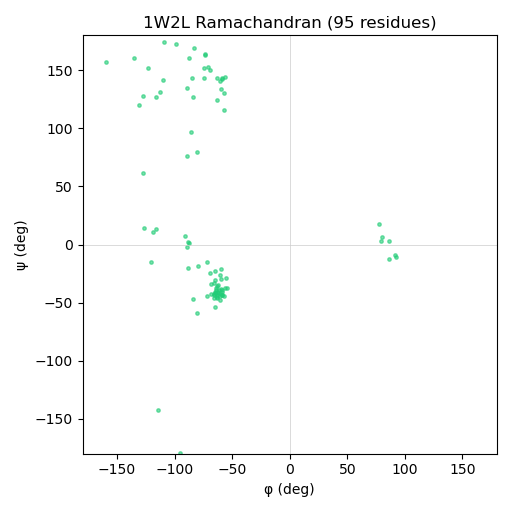25.336 36.413 1.00 21.99 98 GLN A O 1
ATOM 738 N N . GLN A 1 99 ? -1.321 27.556 36.608 1.00 27.63 99 GLN A N 1
ATOM 739 C CA . GLN A 1 99 ? -1.407 27.432 38.076 1.00 25.83 99 GLN A CA 1
ATOM 740 C C . GLN A 1 99 ? -2.453 28.355 38.711 1.00 29.32 99 GLN A C 1
ATOM 741 O O . GLN A 1 99 ? -3.036 29.137 37.896 1.00 34.87 99 GLN A O 1
#

B-factor: mean 22.28, std 13.29, range [6.68, 97.1]

Foldseek 3Di:
DDLQVLLVVCCVVVCVVQQEALPQDGRLHGHLAVQQQDWFAFCVRDIDHRHLVNLLCCQQVQQPTHGPPHDRDRDPVSVPDDPSNSSSNVSNSVPSD